Protein AF-A0A0D1JZ69-F1 (afdb_monomer_lite)

Radius of gyration: 18.7 Å; chains: 1; bounding box: 44×33×64 Å

Secondary structure (DSSP, 8-state):
-PPPBTTHHHHHHHHHHHHHHHHHTGGGGTS---HHHHHHHHHHHHHHHHHHHHHHHHHHSSSSB--HHHHHHHHHHHHHHHHHHHH--B--SSSPBPPHHHHHTT--HHHHHHHHHHHHHHHHHHHHHHHHHHHHHHHHHHTTS-------

Organism: NCBI:txid280871

Sequence (152 aa):
MSTLPRDSAGQAMPLNILLVAWMAIGRGFFVPLGWIALFTVFFSPLLLACLLATTRMIRRLPGRDLTVGQTRAQVALWSAMFGFGLFAPDSGDGPPYPSILMKLLGEPSWSETVSGLLWLGCVIAGPIAWCVLFSKLTKGLAAVQPQYPPTG

Structure (mmCIF, N/CA/C/O backbone):
data_AF-A0A0D1JZ69-F1
#
_entry.id   AF-A0A0D1JZ69-F1
#
loop_
_atom_site.group_PDB
_atom_site.id
_atom_site.type_symbol
_atom_site.label_atom_id
_atom_site.label_alt_id
_atom_site.label_comp_id
_atom_site.label_asym_id
_atom_site.label_entity_id
_atom_site.label_seq_id
_atom_site.pdbx_PDB_ins_code
_atom_site.Cartn_x
_atom_site.Cartn_y
_atom_site.Cartn_z
_atom_site.occupancy
_atom_site.B_iso_or_equiv
_atom_site.auth_seq_id
_atom_site.auth_comp_id
_atom_site.auth_asym_id
_atom_site.auth_atom_id
_atom_site.pdbx_PDB_model_num
ATOM 1 N N . MET A 1 1 ? -8.194 -18.480 13.923 1.00 45.03 1 MET A N 1
ATOM 2 C CA . MET A 1 1 ? -8.222 -17.222 13.140 1.00 45.03 1 MET A CA 1
ATOM 3 C C . MET A 1 1 ? -7.430 -16.186 13.919 1.00 45.03 1 MET A C 1
ATOM 5 O O . MET A 1 1 ? -7.788 -15.934 15.058 1.00 45.03 1 MET A O 1
ATOM 9 N N . SER A 1 2 ? -6.330 -15.677 13.366 1.00 47.97 2 SER A N 1
ATOM 10 C CA . SER A 1 2 ? -5.373 -14.812 14.068 1.00 47.97 2 SER A CA 1
ATOM 11 C C . SER A 1 2 ? -5.907 -13.383 14.236 1.00 47.97 2 SER A C 1
ATOM 13 O O . SER A 1 2 ? -6.151 -12.678 13.258 1.00 47.97 2 SER A O 1
ATOM 15 N N . THR A 1 3 ? -6.110 -12.960 15.482 1.00 56.31 3 THR A N 1
ATOM 16 C CA . THR A 1 3 ? -6.283 -11.554 15.872 1.00 56.31 3 THR A CA 1
ATOM 17 C C . THR A 1 3 ? -4.900 -10.912 15.985 1.00 56.31 3 THR A C 1
ATOM 19 O O . THR A 1 3 ? -3.971 -11.539 16.488 1.00 56.31 3 THR A O 1
ATOM 22 N N . LEU A 1 4 ? -4.720 -9.692 15.465 1.00 57.78 4 LEU A N 1
ATOM 23 C CA . LEU A 1 4 ? -3.452 -8.971 15.634 1.00 57.78 4 LEU A CA 1
ATOM 24 C C . LEU A 1 4 ? -3.401 -8.356 17.046 1.00 57.78 4 LEU A C 1
ATOM 26 O O . LEU A 1 4 ? -4.319 -7.595 17.382 1.00 57.78 4 LEU A O 1
ATOM 30 N N . PRO A 1 5 ? -2.350 -8.637 17.841 1.00 61.75 5 PRO A N 1
ATOM 31 C CA . PRO A 1 5 ? -2.129 -7.981 19.126 1.00 61.75 5 PRO A CA 1
ATOM 32 C C . PRO A 1 5 ? -2.069 -6.455 18.975 1.00 61.75 5 PRO A C 1
ATOM 34 O O . PRO A 1 5 ? -1.544 -5.938 17.988 1.00 61.75 5 PRO A O 1
ATOM 37 N N . ARG A 1 6 ? -2.549 -5.690 19.962 1.00 59.97 6 ARG A N 1
ATOM 38 C CA . ARG A 1 6 ? -2.453 -4.213 19.951 1.00 59.97 6 ARG A CA 1
ATOM 39 C C . ARG A 1 6 ? -1.014 -3.697 19.856 1.00 59.97 6 ARG A C 1
ATOM 41 O O . ARG A 1 6 ? -0.804 -2.629 19.284 1.00 59.97 6 ARG A O 1
ATOM 48 N N . ASP A 1 7 ? -0.027 -4.459 20.319 1.00 59.12 7 ASP A N 1
ATOM 49 C CA . ASP A 1 7 ? 1.396 -4.121 20.165 1.00 59.12 7 ASP A CA 1
ATOM 50 C C . ASP A 1 7 ? 1.827 -4.091 18.687 1.00 59.12 7 ASP A C 1
ATOM 52 O O . ASP A 1 7 ? 2.671 -3.285 18.284 1.00 59.12 7 ASP A O 1
ATOM 56 N N . SER A 1 8 ? 1.143 -4.853 17.827 1.00 58.75 8 SER A N 1
ATOM 57 C CA . SER A 1 8 ? 1.294 -4.785 16.371 1.00 58.75 8 SER A CA 1
ATOM 58 C C . SER A 1 8 ? 0.820 -3.449 15.791 1.00 58.75 8 SER A C 1
ATOM 60 O O . SER A 1 8 ? 1.252 -3.074 14.707 1.00 58.75 8 SER A O 1
ATOM 62 N N . ALA A 1 9 ? -0.013 -2.670 16.495 1.00 57.00 9 ALA A N 1
ATOM 63 C CA . ALA A 1 9 ? -0.360 -1.303 16.089 1.00 57.00 9 ALA A CA 1
ATOM 64 C C . ALA A 1 9 ? 0.808 -0.315 16.289 1.00 57.00 9 ALA A C 1
ATOM 66 O O . ALA A 1 9 ? 0.863 0.735 15.642 1.00 57.00 9 ALA A O 1
ATOM 67 N N . GLY A 1 10 ? 1.762 -0.643 17.169 1.00 59.03 10 GLY A N 1
ATOM 68 C CA . GLY A 1 10 ? 3.065 0.020 17.233 1.00 59.03 10 GLY A CA 1
ATOM 69 C C . GLY A 1 10 ? 3.885 -0.236 15.967 1.00 59.03 10 GLY A C 1
ATOM 70 O O . GLY A 1 10 ? 4.449 0.701 15.410 1.00 59.03 10 GLY A O 1
ATOM 71 N N . GLN A 1 11 ? 3.850 -1.475 15.464 1.00 65.62 11 GLN A N 1
ATOM 72 C CA . GLN A 1 11 ? 4.507 -1.912 14.222 1.00 65.62 11 GLN A CA 1
ATOM 73 C C . GLN A 1 11 ? 3.754 -1.505 12.942 1.00 65.62 11 GLN A C 1
ATOM 75 O O . GLN A 1 11 ? 4.354 -1.393 11.876 1.00 65.62 11 GLN A O 1
ATOM 80 N N . ALA A 1 12 ? 2.457 -1.209 13.035 1.00 73.44 12 ALA A N 1
ATOM 81 C CA . ALA A 1 12 ? 1.661 -0.723 11.913 1.00 73.44 12 ALA A CA 1
ATOM 82 C C . ALA A 1 12 ? 2.164 0.631 11.393 1.00 73.44 12 ALA A C 1
ATOM 84 O O . ALA A 1 12 ? 2.094 0.893 10.200 1.00 73.44 12 ALA A O 1
ATOM 85 N N . MET A 1 13 ? 2.700 1.483 12.272 1.00 79.06 13 MET A N 1
ATOM 86 C CA . MET A 1 13 ? 3.212 2.802 11.899 1.00 79.06 13 MET A CA 1
ATOM 87 C C . MET A 1 13 ? 4.450 2.739 10.983 1.00 79.06 13 MET A C 1
ATOM 89 O O . MET A 1 13 ? 4.398 3.335 9.907 1.00 79.06 13 MET A O 1
ATOM 93 N N . PRO A 1 14 ? 5.540 2.024 11.336 1.00 84.38 14 PRO A N 1
ATOM 94 C CA . PRO A 1 14 ? 6.675 1.875 10.429 1.00 84.38 14 PRO A CA 1
ATOM 95 C C . PRO A 1 14 ? 6.286 1.146 9.140 1.00 84.38 14 PRO A C 1
ATOM 97 O O . PRO A 1 14 ? 6.752 1.540 8.076 1.00 84.38 14 PRO A O 1
ATOM 100 N N . LEU A 1 15 ? 5.379 0.161 9.197 1.00 87.94 15 LEU A N 1
ATOM 101 C CA . LEU A 1 15 ? 4.884 -0.508 7.992 1.00 87.94 15 LEU A CA 1
ATOM 102 C C . LEU A 1 15 ? 4.093 0.444 7.079 1.00 87.94 15 LEU A C 1
ATOM 104 O O . LEU A 1 15 ? 4.295 0.434 5.871 1.00 87.94 15 LEU A O 1
ATOM 108 N N . ASN A 1 16 ? 3.241 1.307 7.637 1.00 89.62 16 ASN A N 1
ATOM 109 C CA . ASN A 1 16 ? 2.519 2.333 6.880 1.00 89.62 16 ASN A CA 1
ATOM 110 C C . ASN A 1 16 ? 3.487 3.297 6.184 1.00 89.62 16 ASN A C 1
ATOM 112 O O . ASN A 1 16 ? 3.322 3.565 4.999 1.00 89.62 16 ASN A O 1
ATOM 116 N N . ILE A 1 17 ? 4.504 3.791 6.900 1.00 88.88 17 ILE A N 1
ATOM 117 C CA . ILE A 1 17 ? 5.533 4.671 6.324 1.00 88.88 17 ILE A CA 1
ATOM 118 C C . ILE A 1 17 ? 6.267 3.948 5.193 1.00 88.88 17 ILE A C 1
ATOM 120 O O . ILE A 1 17 ? 6.413 4.506 4.109 1.00 88.88 17 ILE A O 1
ATOM 124 N N . LEU A 1 18 ? 6.681 2.701 5.429 1.00 92.12 18 LEU A N 1
ATOM 125 C CA . LEU A 1 18 ? 7.376 1.885 4.440 1.00 92.12 18 LEU A CA 1
ATOM 126 C C . LEU A 1 18 ? 6.521 1.665 3.188 1.00 92.12 18 LEU A C 1
ATOM 128 O O . LEU A 1 18 ? 7.028 1.801 2.082 1.00 92.12 18 LEU A O 1
ATOM 132 N N . LEU A 1 19 ? 5.230 1.368 3.345 1.00 90.81 19 LEU A N 1
ATOM 133 C CA . LEU A 1 19 ? 4.314 1.155 2.226 1.00 90.81 19 LEU A CA 1
ATOM 134 C C . LEU A 1 19 ? 4.019 2.448 1.457 1.00 90.81 19 LEU A C 1
ATOM 136 O O . LEU A 1 19 ? 3.910 2.412 0.235 1.00 90.81 19 LEU A O 1
ATOM 140 N N . VAL A 1 20 ? 3.935 3.597 2.133 1.00 91.25 20 VAL A N 1
ATOM 141 C CA . VAL A 1 20 ? 3.813 4.886 1.434 1.00 91.25 20 VAL A CA 1
ATOM 142 C C . VAL A 1 20 ? 5.099 5.213 0.675 1.00 91.25 20 VAL A C 1
ATOM 144 O O . VAL A 1 20 ? 5.034 5.589 -0.493 1.00 91.25 20 VAL A O 1
ATOM 147 N N . ALA A 1 21 ? 6.266 5.016 1.293 1.00 90.75 21 ALA A N 1
ATOM 148 C CA . ALA A 1 21 ? 7.553 5.189 0.624 1.00 90.75 21 ALA A CA 1
ATOM 149 C C . ALA A 1 21 ? 7.697 4.235 -0.575 1.00 90.75 21 ALA A C 1
ATOM 151 O O . ALA A 1 21 ? 8.153 4.647 -1.640 1.00 90.75 21 ALA A O 1
ATOM 152 N N . TRP A 1 22 ? 7.240 2.988 -0.432 1.00 93.25 22 TRP A N 1
ATOM 153 C CA . TRP A 1 22 ? 7.180 1.992 -1.501 1.00 93.25 22 TRP A CA 1
ATOM 154 C C . TRP A 1 22 ? 6.369 2.483 -2.704 1.00 93.25 22 TRP A C 1
ATOM 156 O O . TRP A 1 22 ? 6.868 2.458 -3.829 1.00 93.25 22 TRP A O 1
ATOM 166 N N . MET A 1 23 ? 5.153 2.982 -2.464 1.00 89.62 23 MET A N 1
ATOM 167 C CA . MET A 1 23 ? 4.283 3.516 -3.516 1.00 89.62 23 MET A CA 1
ATOM 168 C C . MET A 1 23 ? 4.878 4.759 -4.187 1.00 89.62 23 MET A C 1
ATOM 170 O O . MET A 1 23 ? 4.818 4.884 -5.407 1.00 89.62 23 MET A O 1
ATOM 174 N N . ALA A 1 24 ? 5.427 5.680 -3.391 1.00 87.00 24 ALA A N 1
ATOM 175 C CA . ALA A 1 24 ? 5.889 6.978 -3.871 1.00 87.00 24 ALA A CA 1
ATOM 176 C C . ALA A 1 24 ? 7.193 6.881 -4.671 1.00 87.00 24 ALA A C 1
ATOM 178 O O . ALA A 1 24 ? 7.285 7.421 -5.770 1.00 87.00 24 ALA A O 1
ATOM 179 N N . ILE A 1 25 ? 8.196 6.196 -4.117 1.00 84.94 25 ILE A N 1
ATOM 180 C CA . ILE A 1 25 ? 9.554 6.158 -4.679 1.00 84.94 25 ILE A CA 1
ATOM 181 C C . ILE A 1 25 ? 10.135 4.747 -4.774 1.00 84.94 25 ILE A C 1
ATOM 183 O O . ILE A 1 25 ? 11.042 4.523 -5.569 1.00 84.94 25 ILE A O 1
ATOM 187 N N . GLY A 1 26 ? 9.623 3.774 -4.013 1.00 83.81 26 GLY A N 1
ATOM 188 C CA . GLY A 1 26 ? 10.201 2.428 -3.945 1.00 83.81 26 GLY A CA 1
ATOM 189 C C . GLY A 1 26 ? 10.171 1.668 -5.271 1.00 83.81 26 GLY A C 1
ATOM 190 O O . GLY A 1 26 ? 11.092 0.912 -5.571 1.00 83.81 26 GLY A O 1
ATOM 191 N N . ARG A 1 27 ? 9.179 1.926 -6.124 1.00 83.50 27 ARG A N 1
ATOM 192 C CA . ARG A 1 27 ? 9.167 1.359 -7.480 1.00 83.50 27 ARG A CA 1
ATOM 193 C C . ARG A 1 27 ? 10.284 1.899 -8.382 1.00 83.50 27 ARG A C 1
ATOM 195 O O . ARG A 1 27 ? 10.710 1.200 -9.296 1.00 83.50 27 ARG A O 1
ATOM 202 N N . GLY A 1 28 ? 10.820 3.080 -8.066 1.00 83.81 28 GLY A N 1
ATOM 203 C CA . GLY A 1 28 ? 11.909 3.731 -8.797 1.00 83.81 28 GLY A CA 1
ATOM 204 C C . GLY A 1 28 ? 13.220 2.946 -8.794 1.00 83.81 28 GLY A C 1
ATOM 205 O O . GLY A 1 28 ? 14.042 3.121 -9.685 1.00 83.81 28 GLY A O 1
ATOM 206 N N . PHE A 1 29 ? 13.400 2.033 -7.832 1.00 86.19 29 PHE A N 1
ATOM 207 C CA . PHE A 1 29 ? 14.546 1.119 -7.805 1.00 86.19 29 PHE A CA 1
ATOM 208 C C . PHE A 1 29 ? 14.495 0.050 -8.907 1.00 86.19 29 PHE A C 1
ATOM 210 O O . PHE A 1 29 ? 15.523 -0.537 -9.233 1.00 86.19 29 PHE A O 1
ATOM 217 N N . PHE A 1 30 ? 13.317 -0.214 -9.477 1.00 84.88 30 PHE A N 1
ATOM 218 C CA . PHE A 1 30 ? 13.098 -1.294 -10.442 1.00 84.88 30 PHE A CA 1
ATOM 219 C C . PHE A 1 30 ? 12.669 -0.771 -11.812 1.00 84.88 30 PHE A C 1
ATOM 221 O O . PHE A 1 30 ? 13.047 -1.337 -12.841 1.00 84.88 30 PHE A O 1
ATOM 228 N N . VAL A 1 31 ? 11.874 0.298 -11.846 1.00 84.25 31 VAL A N 1
ATOM 229 C CA . VAL A 1 31 ? 11.275 0.860 -13.062 1.00 84.25 31 VAL A CA 1
ATOM 230 C C . VAL A 1 31 ? 11.425 2.383 -13.091 1.00 84.25 31 VAL A C 1
ATOM 232 O O . VAL A 1 31 ? 11.432 3.002 -12.027 1.00 84.25 31 VAL A O 1
ATOM 235 N N . PRO A 1 32 ? 11.547 3.006 -14.279 1.00 85.88 32 PRO A N 1
ATOM 236 C CA . PRO A 1 32 ? 11.540 4.461 -14.391 1.00 85.88 32 PRO A CA 1
ATOM 237 C C . PRO A 1 32 ? 10.272 5.073 -13.783 1.00 85.88 32 PRO A C 1
ATOM 239 O O . PRO A 1 32 ? 9.183 4.509 -13.892 1.00 85.88 32 PRO A O 1
ATOM 242 N N . LEU A 1 33 ? 10.431 6.235 -13.148 1.00 86.00 33 LEU A N 1
ATOM 243 C CA . LEU A 1 33 ? 9.335 7.013 -12.576 1.00 86.00 33 LEU A CA 1
ATOM 244 C C . LEU A 1 33 ? 8.889 8.097 -13.563 1.00 86.00 33 LEU A C 1
ATOM 246 O O . LEU A 1 33 ? 9.709 8.735 -14.216 1.00 86.00 33 LEU A O 1
ATOM 250 N N . GLY A 1 34 ? 7.587 8.319 -13.625 1.00 86.19 34 GLY A N 1
ATOM 251 C CA . GLY A 1 34 ? 6.893 9.291 -14.454 1.00 86.19 34 GLY A CA 1
ATOM 252 C C . GLY A 1 34 ? 5.760 9.969 -13.681 1.00 86.19 34 GLY A C 1
ATOM 253 O O . GLY A 1 34 ? 5.828 10.160 -12.460 1.00 86.19 34 GLY A O 1
ATOM 254 N N . TRP A 1 35 ? 4.705 10.355 -14.392 1.00 87.69 35 TRP A N 1
ATOM 255 C CA . TRP A 1 35 ? 3.620 11.180 -13.867 1.00 87.69 35 TRP A CA 1
ATOM 256 C C . TRP A 1 35 ? 2.881 10.541 -12.687 1.00 87.69 35 TRP A C 1
ATOM 258 O O . TRP A 1 35 ? 2.549 11.236 -11.724 1.00 87.69 35 TRP A O 1
ATOM 268 N N . ILE A 1 36 ? 2.669 9.220 -12.696 1.00 85.25 36 ILE A N 1
ATOM 269 C CA . ILE A 1 36 ? 1.972 8.538 -11.594 1.00 85.25 36 ILE A CA 1
ATOM 270 C C . ILE A 1 36 ? 2.791 8.633 -10.301 1.00 85.25 36 ILE A C 1
ATOM 272 O O . ILE A 1 36 ? 2.215 8.762 -9.217 1.00 85.25 36 ILE A O 1
ATOM 276 N N . ALA A 1 37 ? 4.124 8.631 -10.392 1.00 86.31 37 ALA A N 1
ATOM 277 C CA . ALA A 1 37 ? 4.989 8.745 -9.223 1.00 86.31 37 ALA A CA 1
ATOM 278 C C . ALA A 1 37 ? 4.868 10.140 -8.612 1.00 86.31 37 ALA A C 1
ATOM 280 O O . ALA A 1 37 ? 4.702 10.271 -7.400 1.00 86.31 37 ALA A O 1
ATOM 281 N N . LEU A 1 38 ? 4.857 11.170 -9.462 1.00 87.62 38 LEU A N 1
ATOM 282 C CA . LEU A 1 38 ? 4.669 12.555 -9.047 1.00 87.62 38 LEU A CA 1
ATOM 283 C C . LEU A 1 38 ? 3.340 12.739 -8.303 1.00 87.62 38 LEU A C 1
ATOM 285 O O . LEU A 1 38 ? 3.334 13.237 -7.177 1.00 87.62 38 LEU A O 1
ATOM 289 N N . PHE A 1 39 ? 2.224 12.277 -8.881 1.00 87.50 39 PHE A N 1
ATOM 290 C CA . PHE A 1 39 ? 0.926 12.326 -8.202 1.00 87.50 39 PHE A CA 1
ATOM 291 C C . PHE A 1 39 ? 0.959 11.563 -6.878 1.00 87.50 39 PHE A C 1
ATOM 293 O O . PHE A 1 39 ? 0.494 12.070 -5.860 1.00 87.50 39 PHE A O 1
ATOM 300 N N . THR A 1 40 ? 1.564 10.376 -6.855 1.00 87.50 40 THR A N 1
ATOM 301 C CA . THR A 1 40 ? 1.671 9.573 -5.631 1.00 87.50 40 THR A CA 1
ATOM 302 C C . THR A 1 40 ? 2.458 10.304 -4.543 1.00 87.50 40 THR A C 1
ATOM 304 O O . THR A 1 40 ? 2.031 10.299 -3.392 1.00 87.50 40 THR A O 1
ATOM 307 N N . VAL A 1 41 ? 3.551 10.994 -4.884 1.00 89.81 41 VAL A N 1
ATOM 308 C CA . VAL A 1 41 ? 4.308 11.838 -3.945 1.00 89.81 41 VAL A CA 1
ATOM 309 C C . VAL A 1 41 ? 3.438 12.976 -3.412 1.00 89.81 41 VAL A C 1
ATOM 311 O O . VAL A 1 41 ? 3.415 13.184 -2.201 1.00 89.81 41 VAL A O 1
ATOM 314 N N . P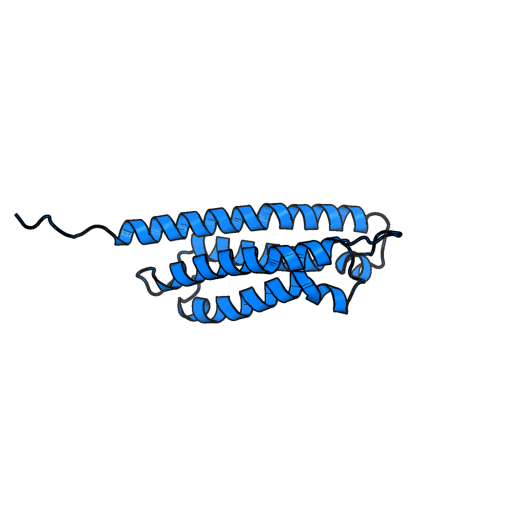HE A 1 42 ? 2.667 13.656 -4.264 1.00 90.56 42 PHE A N 1
ATOM 315 C CA . PHE A 1 42 ? 1.763 14.733 -3.839 1.00 90.56 42 PHE A CA 1
ATOM 316 C C . PHE A 1 42 ? 0.617 14.255 -2.940 1.00 90.56 42 PHE A C 1
ATOM 318 O O . PHE A 1 42 ? 0.275 14.937 -1.976 1.00 90.56 42 PHE A O 1
ATOM 325 N N . PHE A 1 43 ? 0.037 13.085 -3.213 1.00 87.88 43 PHE A N 1
ATOM 326 C CA . PHE A 1 43 ? -1.035 12.506 -2.394 1.00 87.88 43 PHE A CA 1
ATOM 327 C C . PHE A 1 43 ? -0.516 11.736 -1.171 1.00 87.88 43 PHE A C 1
ATOM 329 O O . PHE A 1 43 ? -1.285 11.465 -0.243 1.00 87.88 43 PHE A O 1
ATOM 336 N N . SER A 1 44 ? 0.781 11.422 -1.118 1.00 89.00 44 SER A N 1
ATOM 337 C CA . SER A 1 44 ? 1.398 10.691 -0.008 1.00 89.00 44 SER A CA 1
ATOM 338 C C . SER A 1 44 ? 1.168 11.324 1.372 1.00 89.00 44 SER A C 1
ATOM 340 O O . SER A 1 44 ? 0.859 10.561 2.290 1.00 89.00 44 SER A O 1
ATOM 342 N N . PRO A 1 45 ? 1.207 12.663 1.571 1.00 88.62 45 PRO A N 1
ATOM 343 C CA . PRO A 1 45 ? 0.971 13.266 2.880 1.00 88.62 45 PRO A CA 1
ATOM 344 C C . PRO A 1 45 ? -0.480 13.092 3.331 1.00 88.62 45 PRO A C 1
ATOM 346 O O . PRO A 1 45 ? -0.733 12.840 4.510 1.00 88.62 45 PRO A O 1
ATOM 349 N N . LEU A 1 46 ? -1.433 13.170 2.394 1.00 89.81 46 LEU A N 1
ATOM 350 C CA . LEU A 1 46 ? -2.849 12.930 2.668 1.00 89.81 46 LEU A CA 1
ATOM 351 C C . LEU A 1 46 ? -3.077 11.471 3.082 1.00 89.81 46 LEU A C 1
ATOM 353 O O . LEU A 1 46 ? -3.711 11.210 4.105 1.00 89.81 46 LEU A O 1
ATOM 357 N N . LEU A 1 47 ? -2.495 10.522 2.344 1.00 88.69 47 LEU A N 1
ATOM 358 C CA . LEU A 1 47 ? -2.552 9.101 2.687 1.00 88.69 47 LEU A CA 1
ATOM 359 C C . LEU A 1 47 ? -1.917 8.830 4.061 1.00 88.69 47 LEU A C 1
ATOM 361 O O . LEU A 1 47 ? -2.500 8.117 4.880 1.00 88.69 47 LEU A O 1
ATOM 365 N N . LEU A 1 48 ? -0.768 9.447 4.358 1.00 89.56 48 LEU A N 1
ATOM 366 C CA . LEU A 1 48 ? -0.109 9.339 5.660 1.00 89.56 48 LEU A CA 1
ATOM 367 C C . LEU A 1 48 ? -0.995 9.879 6.786 1.00 89.56 48 LEU A C 1
ATOM 369 O O . LEU A 1 48 ? -1.093 9.242 7.833 1.00 89.56 48 LEU A O 1
ATOM 373 N N . ALA A 1 49 ? -1.664 11.016 6.579 1.00 88.56 49 ALA A N 1
ATOM 374 C CA . ALA A 1 49 ? -2.593 11.593 7.547 1.00 88.56 49 ALA A CA 1
ATOM 375 C C . ALA A 1 49 ? -3.777 10.651 7.826 1.00 88.56 49 ALA A C 1
ATOM 377 O O . ALA A 1 49 ? -4.120 10.412 8.988 1.00 88.56 49 ALA A O 1
ATOM 378 N N . CYS A 1 50 ? -4.346 10.043 6.781 1.00 88.75 50 CYS A N 1
ATOM 379 C CA . CYS A 1 50 ? -5.403 9.037 6.885 1.00 88.75 50 CYS A CA 1
ATOM 380 C C . CYS A 1 50 ? -4.953 7.785 7.662 1.00 88.75 50 CYS A C 1
ATOM 382 O O . CYS A 1 50 ? -5.700 7.282 8.506 1.00 88.75 50 CYS A O 1
ATOM 384 N N . LEU A 1 51 ? -3.737 7.290 7.412 1.00 87.94 51 LEU A N 1
ATOM 385 C CA . LEU A 1 51 ? -3.152 6.137 8.112 1.00 87.94 51 LEU A CA 1
ATOM 386 C C . LEU A 1 51 ? -2.790 6.463 9.567 1.00 87.94 51 LEU A C 1
ATOM 388 O O . LEU A 1 51 ? -2.972 5.641 10.468 1.00 87.94 51 LEU A O 1
ATOM 392 N N . LEU A 1 52 ? -2.305 7.678 9.823 1.00 87.62 52 LEU A N 1
ATOM 393 C CA . LEU A 1 52 ? -2.051 8.198 11.164 1.00 87.62 52 LEU A CA 1
ATOM 394 C C . LEU A 1 52 ? -3.341 8.276 11.979 1.00 87.62 52 LEU A C 1
ATOM 396 O O . LEU A 1 52 ? -3.350 7.879 13.146 1.00 87.62 52 LEU A O 1
ATOM 400 N N . ALA A 1 53 ? -4.429 8.762 11.378 1.00 87.25 53 ALA A N 1
ATOM 401 C CA . ALA A 1 53 ? -5.729 8.855 12.028 1.00 87.25 53 ALA A CA 1
ATOM 402 C C . ALA A 1 53 ? -6.233 7.471 12.463 1.00 87.25 53 ALA A C 1
ATOM 404 O O . ALA A 1 53 ? -6.521 7.270 13.645 1.00 87.25 53 ALA A O 1
ATOM 405 N N . THR A 1 54 ? -6.252 6.489 11.556 1.00 85.62 54 THR A N 1
ATOM 406 C CA . THR A 1 54 ? -6.691 5.123 11.885 1.00 85.62 54 THR A CA 1
ATOM 407 C C . THR A 1 54 ? -5.761 4.450 12.895 1.00 85.62 54 THR A C 1
ATOM 409 O O . THR A 1 54 ? -6.243 3.840 13.847 1.00 85.62 54 THR A O 1
ATOM 412 N N . THR A 1 55 ? -4.441 4.642 12.793 1.00 85.56 55 THR A N 1
ATOM 413 C CA . THR A 1 55 ? -3.469 4.123 13.777 1.00 85.56 55 THR A CA 1
ATOM 414 C C . THR A 1 55 ? -3.705 4.707 15.173 1.00 85.56 55 THR A C 1
ATOM 416 O O . THR A 1 55 ? -3.685 3.982 16.170 1.00 85.56 55 THR A O 1
ATOM 419 N N . ARG A 1 56 ? -3.978 6.015 15.275 1.00 85.06 56 ARG A N 1
ATOM 420 C CA . ARG A 1 56 ? -4.323 6.666 16.549 1.00 85.06 56 ARG A CA 1
ATOM 421 C C . ARG A 1 56 ? -5.640 6.142 17.115 1.00 85.06 56 ARG A C 1
ATOM 423 O O . ARG A 1 56 ? -5.717 5.917 18.319 1.00 85.06 56 ARG A O 1
ATOM 430 N N . MET A 1 57 ? -6.650 5.920 16.274 1.00 83.62 57 MET A N 1
ATOM 431 C CA . MET A 1 57 ? -7.931 5.345 16.698 1.00 83.62 57 MET A CA 1
ATOM 432 C C . MET A 1 57 ? -7.760 3.920 17.232 1.00 83.62 57 MET A C 1
ATOM 434 O O . MET A 1 57 ? -8.267 3.627 18.310 1.00 83.62 57 MET A O 1
ATOM 438 N N . ILE A 1 58 ? -6.980 3.073 16.547 1.00 83.19 58 ILE A N 1
ATOM 439 C CA . ILE A 1 58 ? -6.622 1.720 17.010 1.00 83.19 58 ILE A CA 1
ATOM 440 C C . ILE A 1 58 ? -6.013 1.771 18.414 1.00 83.19 58 ILE A C 1
ATOM 442 O O . ILE A 1 58 ? -6.422 1.025 19.300 1.00 83.19 58 ILE A O 1
ATOM 446 N N . ARG A 1 59 ? -5.084 2.706 18.653 1.00 80.25 59 ARG A N 1
ATOM 447 C CA . ARG A 1 59 ? -4.457 2.893 19.969 1.00 80.25 59 ARG A CA 1
ATOM 448 C C . ARG A 1 59 ? -5.411 3.402 21.050 1.00 80.25 59 ARG A C 1
ATOM 450 O O . ARG A 1 59 ? -5.036 3.332 22.215 1.00 80.25 59 ARG A O 1
ATOM 457 N N . ARG A 1 60 ? -6.592 3.923 20.706 1.00 80.06 60 ARG A N 1
ATOM 458 C CA . ARG A 1 60 ? -7.594 4.438 21.657 1.00 80.06 60 ARG A CA 1
ATOM 459 C C . ARG A 1 60 ? -8.709 3.441 21.982 1.00 80.06 60 ARG A C 1
ATOM 461 O O . ARG A 1 60 ? -9.430 3.669 22.945 1.00 80.06 60 ARG A O 1
ATOM 468 N N . LEU A 1 61 ? -8.857 2.352 21.227 1.00 77.62 61 LEU A N 1
ATOM 469 C CA . LEU A 1 61 ? -9.873 1.338 21.518 1.00 77.62 61 LEU A CA 1
ATOM 470 C C . LEU A 1 61 ? -9.591 0.617 22.855 1.00 77.62 61 LEU A C 1
ATOM 472 O O . LEU A 1 61 ? -8.434 0.290 23.145 1.00 77.62 61 LEU A O 1
ATOM 476 N N . PRO A 1 62 ? -10.616 0.344 23.681 1.00 63.44 62 PRO A N 1
ATOM 477 C CA . PRO A 1 62 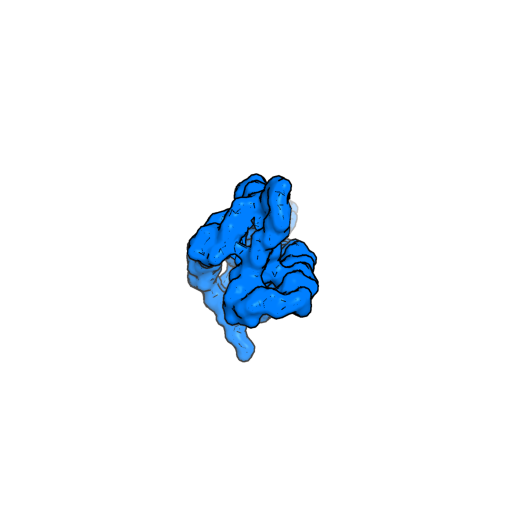? -10.497 -0.529 24.839 1.00 63.44 62 PRO A CA 1
ATOM 478 C C . PRO A 1 62 ? -10.498 -1.988 24.383 1.00 63.44 62 PRO A C 1
ATOM 480 O O . PRO A 1 62 ? -11.296 -2.398 23.544 1.00 63.44 62 PRO A O 1
ATOM 483 N N . GLY A 1 63 ? -9.559 -2.761 24.921 1.00 64.62 63 GLY A N 1
ATOM 484 C CA . GLY A 1 63 ? -9.274 -4.127 24.487 1.00 64.62 63 GLY A CA 1
ATOM 485 C C . GLY A 1 63 ? -7.794 -4.325 24.152 1.00 64.62 63 GLY A C 1
ATOM 486 O O . GLY A 1 63 ? -7.092 -3.387 23.758 1.00 64.62 63 GLY A O 1
ATOM 487 N N . ARG A 1 64 ? -7.304 -5.552 24.362 1.00 60.09 64 ARG A N 1
ATOM 488 C CA . ARG A 1 64 ? -5.920 -5.950 24.043 1.00 60.09 64 ARG A CA 1
ATOM 489 C C . ARG A 1 64 ? -5.719 -6.305 22.569 1.00 60.09 64 ARG A C 1
ATOM 491 O O . ARG A 1 64 ? -4.592 -6.193 22.103 1.00 60.09 64 ARG A O 1
ATOM 498 N N . ASP A 1 65 ? -6.786 -6.644 21.844 1.00 69.38 65 ASP A N 1
ATOM 499 C CA . ASP A 1 65 ? -6.702 -7.168 20.478 1.00 69.38 65 ASP A CA 1
ATOM 500 C C . ASP A 1 65 ? -7.641 -6.442 19.512 1.00 69.38 65 ASP A C 1
ATOM 502 O O . ASP A 1 65 ? -8.744 -6.020 19.870 1.00 69.38 65 ASP A O 1
ATOM 506 N N . LEU A 1 66 ? -7.204 -6.329 18.257 1.00 67.31 66 LEU A N 1
ATOM 507 C CA . LEU A 1 66 ? -8.056 -5.888 17.158 1.00 67.31 66 LEU A CA 1
ATOM 508 C C . LEU A 1 66 ? -9.095 -6.961 16.832 1.00 67.31 66 LEU A C 1
ATOM 510 O O . LEU A 1 66 ? -8.802 -8.158 16.803 1.00 67.31 66 LEU A O 1
ATOM 514 N N . THR A 1 67 ? -10.311 -6.530 16.499 1.00 78.00 67 THR A N 1
ATOM 515 C CA . THR A 1 67 ? -11.319 -7.464 15.986 1.00 78.00 67 THR A CA 1
ATOM 516 C C . THR A 1 67 ? -10.851 -8.058 14.655 1.00 78.00 67 THR A C 1
ATOM 518 O O . THR A 1 67 ? -10.227 -7.371 13.842 1.00 78.00 67 THR A O 1
ATOM 521 N N . VAL A 1 68 ? -11.234 -9.307 14.368 1.00 79.81 68 VAL A N 1
ATOM 522 C CA . VAL A 1 68 ? -10.907 -9.990 13.097 1.00 79.81 68 VAL A CA 1
ATOM 523 C C . VAL A 1 68 ? -11.280 -9.131 11.878 1.00 79.81 68 VAL A C 1
ATOM 525 O O . VAL A 1 68 ? -10.560 -9.101 10.883 1.00 79.81 68 VAL A O 1
ATOM 528 N N . GLY A 1 69 ? -12.383 -8.380 11.961 1.00 76.50 69 GLY A N 1
ATOM 529 C CA . GLY A 1 69 ? -12.815 -7.471 10.900 1.00 76.50 69 GLY A CA 1
ATOM 530 C C . GLY A 1 69 ? -11.910 -6.249 10.704 1.00 76.50 69 GLY A C 1
ATOM 531 O O . GLY A 1 69 ? -11.714 -5.836 9.565 1.00 76.50 69 GLY A O 1
ATOM 532 N N . GLN A 1 70 ? -11.358 -5.673 11.777 1.00 80.75 70 GLN A N 1
ATOM 533 C CA . GLN A 1 70 ? -10.392 -4.569 11.686 1.00 80.75 70 GLN A CA 1
ATOM 534 C C . GLN A 1 70 ? -9.044 -5.071 11.160 1.00 80.75 70 GLN A C 1
ATOM 536 O O . GLN A 1 70 ? -8.469 -4.442 10.278 1.00 80.75 70 GLN A O 1
ATOM 541 N N . THR A 1 71 ? -8.585 -6.238 11.624 1.00 84.25 71 THR A N 1
ATOM 542 C CA . THR A 1 71 ? -7.368 -6.887 11.116 1.00 84.25 71 THR A CA 1
ATOM 543 C C . THR A 1 71 ? -7.465 -7.169 9.619 1.00 84.25 71 THR A C 1
ATOM 545 O O . THR A 1 71 ? -6.565 -6.798 8.872 1.00 84.25 71 THR A O 1
ATOM 548 N N . ARG A 1 72 ? -8.572 -7.761 9.150 1.00 85.12 72 ARG A N 1
ATOM 549 C CA . ARG A 1 72 ? -8.776 -8.025 7.716 1.00 85.12 72 ARG A CA 1
ATOM 550 C C . ARG A 1 72 ? -8.783 -6.744 6.885 1.00 85.12 72 ARG A C 1
ATOM 552 O O . ARG A 1 72 ? -8.166 -6.722 5.828 1.00 85.12 72 ARG A O 1
ATOM 559 N N . ALA A 1 73 ? -9.439 -5.686 7.364 1.00 85.56 73 ALA A N 1
ATOM 560 C CA . ALA A 1 73 ? -9.464 -4.402 6.666 1.00 85.56 73 ALA A CA 1
ATOM 561 C C . ALA A 1 73 ? -8.071 -3.746 6.608 1.00 85.56 73 ALA A C 1
ATOM 563 O O . ALA A 1 73 ? -7.684 -3.231 5.564 1.00 85.56 73 ALA A O 1
ATOM 564 N N . GLN A 1 74 ? -7.293 -3.826 7.693 1.00 87.12 74 GLN A N 1
ATOM 565 C CA . GLN A 1 74 ? -5.917 -3.327 7.738 1.00 87.12 74 GLN A CA 1
ATOM 566 C C . GLN A 1 74 ? -5.001 -4.086 6.769 1.00 87.12 74 GLN A C 1
ATOM 568 O O . GLN A 1 74 ? -4.261 -3.467 6.011 1.00 87.12 74 GLN A O 1
ATOM 573 N N . VAL A 1 75 ? -5.071 -5.421 6.766 1.00 88.38 75 VAL A N 1
ATOM 574 C CA . VAL A 1 75 ? -4.276 -6.256 5.854 1.00 88.38 75 VAL A CA 1
ATOM 575 C C . VAL A 1 75 ? -4.672 -5.993 4.404 1.00 88.38 75 VAL A C 1
ATOM 577 O O . VAL A 1 75 ? -3.792 -5.813 3.574 1.00 88.38 75 VAL A O 1
ATOM 580 N N . ALA A 1 76 ? -5.970 -5.887 4.101 1.00 89.12 76 ALA A N 1
ATOM 581 C CA . ALA A 1 76 ? -6.439 -5.556 2.756 1.00 89.12 76 ALA A CA 1
ATOM 582 C C . ALA A 1 76 ? -5.915 -4.192 2.278 1.00 89.12 76 ALA A C 1
ATOM 584 O O . ALA A 1 76 ? -5.481 -4.071 1.134 1.00 89.12 76 ALA A O 1
ATOM 585 N N . LEU A 1 77 ? -5.898 -3.188 3.160 1.00 89.25 77 LEU A N 1
ATOM 586 C CA . LEU A 1 77 ? -5.328 -1.875 2.865 1.00 89.25 77 LEU A CA 1
ATOM 587 C C . LEU A 1 77 ? -3.827 -1.970 2.561 1.00 89.25 77 LEU A C 1
ATOM 589 O O . LEU A 1 77 ? -3.371 -1.428 1.558 1.00 89.25 77 LEU A O 1
ATOM 593 N N . TRP A 1 78 ? -3.065 -2.697 3.381 1.00 93.00 78 TRP A N 1
ATOM 594 C CA . TRP A 1 78 ? -1.637 -2.912 3.142 1.00 93.00 78 TRP A CA 1
ATOM 595 C C . TRP A 1 78 ? -1.359 -3.659 1.843 1.00 93.00 78 TRP A C 1
ATOM 597 O O . TRP A 1 78 ? -0.477 -3.257 1.088 1.00 93.00 78 TRP A O 1
ATOM 607 N N . SER A 1 79 ? -2.128 -4.708 1.553 1.00 92.38 79 SER A N 1
ATOM 608 C CA . SER A 1 79 ? -2.025 -5.449 0.299 1.00 92.38 79 SER A CA 1
ATOM 609 C C . SER A 1 79 ? -2.325 -4.560 -0.905 1.00 92.38 79 SER A C 1
ATOM 611 O O . SER A 1 79 ? -1.607 -4.640 -1.897 1.00 92.38 79 SER A O 1
ATOM 613 N N . ALA A 1 80 ? -3.323 -3.677 -0.812 1.00 90.94 80 ALA A N 1
ATOM 614 C CA . ALA A 1 80 ? -3.630 -2.717 -1.869 1.00 90.94 80 ALA A CA 1
ATOM 615 C C . ALA A 1 80 ? -2.497 -1.696 -2.067 1.00 90.94 80 ALA A C 1
ATOM 617 O O . ALA A 1 80 ? -2.110 -1.427 -3.198 1.00 90.94 80 ALA A O 1
ATOM 618 N N . MET A 1 81 ? -1.911 -1.167 -0.988 1.00 92.12 81 MET A N 1
ATOM 619 C CA . MET A 1 81 ? -0.761 -0.253 -1.071 1.00 92.12 81 MET A CA 1
ATOM 620 C C . MET A 1 81 ? 0.473 -0.930 -1.681 1.00 92.12 81 MET A C 1
ATOM 622 O O . MET A 1 81 ? 1.151 -0.362 -2.535 1.00 92.12 81 MET A O 1
ATOM 626 N N . PHE A 1 82 ? 0.758 -2.165 -1.269 1.00 92.94 82 PHE A N 1
ATOM 627 C CA . PHE A 1 82 ? 1.861 -2.941 -1.823 1.00 92.94 82 PHE A CA 1
ATOM 628 C C . PHE A 1 82 ? 1.640 -3.246 -3.310 1.00 92.94 82 PHE A C 1
ATOM 630 O O . PHE A 1 82 ? 2.513 -2.969 -4.136 1.00 92.94 82 PHE A O 1
ATOM 637 N N . GLY A 1 83 ? 0.451 -3.755 -3.649 1.00 89.81 83 GLY A N 1
ATOM 638 C CA . GLY A 1 83 ? 0.046 -4.065 -5.017 1.00 89.81 83 GLY A CA 1
ATOM 639 C C . GLY A 1 83 ? 0.050 -2.836 -5.920 1.00 89.81 83 GLY A C 1
ATOM 640 O O . GLY A 1 83 ? 0.497 -2.931 -7.056 1.00 89.81 83 GLY A O 1
ATOM 641 N N . PHE A 1 84 ? -0.328 -1.662 -5.405 1.00 91.19 84 PHE A N 1
ATOM 642 C CA . PHE A 1 84 ? -0.209 -0.409 -6.146 1.00 91.19 84 PHE A CA 1
ATOM 643 C C . PHE A 1 84 ? 1.227 -0.195 -6.632 1.00 91.19 84 PHE A C 1
ATOM 645 O O . PHE A 1 84 ? 1.430 -0.009 -7.823 1.00 91.19 84 PHE A O 1
ATOM 652 N N . GLY A 1 85 ? 2.229 -0.280 -5.751 1.00 87.75 85 GLY A N 1
ATOM 653 C CA . GLY A 1 85 ? 3.625 -0.083 -6.160 1.00 87.75 85 GLY A CA 1
ATOM 654 C C . GLY A 1 85 ? 4.156 -1.175 -7.100 1.00 87.75 85 GLY A C 1
ATOM 655 O O . GLY A 1 85 ? 5.005 -0.894 -7.941 1.00 87.75 85 GLY A O 1
ATOM 656 N N . LEU A 1 86 ? 3.633 -2.402 -6.995 1.00 90.94 86 LEU A N 1
ATOM 657 C CA . LEU A 1 86 ? 4.047 -3.539 -7.824 1.00 90.94 86 LEU A CA 1
ATOM 658 C C . LEU A 1 86 ? 3.452 -3.493 -9.241 1.00 90.94 86 LEU A C 1
ATOM 660 O O . LEU A 1 86 ? 4.130 -3.822 -10.216 1.00 90.94 86 LEU A O 1
ATOM 664 N N . PHE A 1 87 ? 2.180 -3.111 -9.343 1.00 90.06 87 PHE A N 1
ATOM 665 C CA . PHE A 1 87 ? 1.402 -3.190 -10.576 1.00 90.06 87 PHE A CA 1
ATOM 666 C C . PHE A 1 87 ? 1.285 -1.859 -11.304 1.00 90.06 87 PHE A C 1
ATOM 668 O O . PHE A 1 87 ? 0.944 -1.890 -12.479 1.00 90.06 87 PHE A O 1
ATOM 675 N N . ALA A 1 88 ? 1.568 -0.724 -10.652 1.00 85.44 88 ALA A N 1
ATOM 676 C CA . ALA A 1 88 ? 1.464 0.597 -11.265 1.00 85.44 88 ALA A CA 1
ATOM 677 C C . ALA A 1 88 ? 2.332 0.686 -12.527 1.00 85.44 88 ALA A C 1
ATOM 679 O O . ALA A 1 88 ? 3.564 0.755 -12.397 1.00 85.44 88 ALA A O 1
ATOM 680 N N . PRO A 1 89 ? 1.725 0.733 -13.730 1.00 83.38 89 PRO A N 1
ATOM 681 C CA . PRO A 1 89 ? 2.447 1.235 -14.882 1.00 83.38 89 PRO A CA 1
ATOM 682 C C . PRO A 1 89 ? 2.770 2.713 -14.634 1.00 83.38 89 PRO A C 1
ATOM 684 O O . PRO A 1 89 ? 2.210 3.358 -13.740 1.00 83.38 89 PRO A O 1
ATOM 687 N N . ASP A 1 90 ? 3.712 3.260 -15.384 1.00 82.69 90 ASP A N 1
ATOM 688 C CA . ASP A 1 90 ? 3.961 4.697 -15.366 1.00 82.69 90 ASP A CA 1
ATOM 689 C C . ASP A 1 90 ? 4.072 5.227 -16.784 1.00 82.69 90 ASP A C 1
ATOM 691 O O . ASP A 1 90 ? 4.202 4.472 -17.740 1.00 82.69 90 ASP A O 1
ATOM 695 N N . SER A 1 91 ? 4.021 6.537 -16.930 1.00 82.38 91 SER A N 1
ATOM 696 C CA . SER A 1 91 ? 4.208 7.195 -18.215 1.00 82.38 91 SER A CA 1
ATOM 697 C C . SER A 1 91 ? 4.807 8.571 -17.988 1.00 82.38 91 SER A C 1
ATOM 699 O O . SER A 1 91 ? 4.464 9.237 -17.012 1.00 82.38 91 SER A O 1
ATOM 701 N N . GLY A 1 92 ? 5.690 8.990 -18.887 1.00 79.44 92 GLY A N 1
ATOM 702 C CA . GLY A 1 92 ? 6.217 10.352 -18.957 1.00 79.44 92 GLY A CA 1
ATOM 703 C C . GLY A 1 92 ? 5.738 11.048 -20.229 1.00 79.44 92 GLY A C 1
ATOM 704 O O . GLY A 1 92 ? 4.628 10.806 -20.692 1.00 79.44 92 GLY A O 1
ATOM 705 N N . ASP A 1 93 ? 6.608 11.857 -20.828 1.00 78.62 93 ASP A N 1
ATOM 706 C CA . ASP A 1 93 ? 6.358 12.519 -22.121 1.00 78.62 93 ASP A CA 1
ATOM 707 C C . ASP A 1 93 ? 6.591 11.598 -23.338 1.00 78.62 93 ASP A C 1
ATOM 709 O O . ASP A 1 93 ? 6.514 12.029 -24.486 1.00 78.62 93 ASP A O 1
ATOM 713 N N . GLY A 1 94 ? 6.907 10.325 -23.092 1.00 74.62 94 GLY A N 1
ATOM 714 C CA . GLY A 1 94 ? 7.211 9.318 -24.105 1.00 74.62 94 GLY A CA 1
ATOM 715 C C . GLY A 1 94 ? 6.402 8.028 -23.927 1.00 74.62 94 GLY A C 1
ATOM 716 O O . GLY A 1 94 ? 5.372 8.032 -23.249 1.00 74.62 94 GLY A 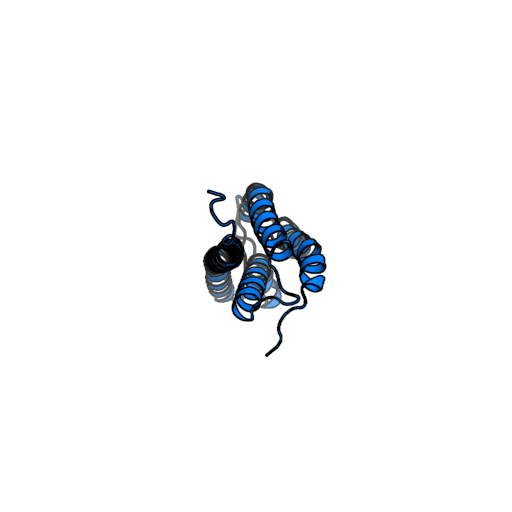O 1
ATOM 717 N N . PRO A 1 95 ? 6.860 6.911 -24.524 1.00 75.44 95 PRO A N 1
ATOM 718 C CA . PRO A 1 95 ? 6.216 5.608 -24.381 1.00 75.44 95 PRO A CA 1
ATOM 719 C C . PRO A 1 95 ? 6.029 5.208 -22.906 1.00 75.44 95 PRO A C 1
ATOM 721 O O . PRO A 1 95 ? 6.860 5.578 -22.069 1.00 75.44 95 PRO A O 1
ATOM 724 N N . PRO A 1 96 ? 4.963 4.456 -22.573 1.00 79.56 96 PRO A N 1
ATOM 725 C CA . PRO A 1 96 ? 4.690 4.040 -21.203 1.00 79.56 96 PRO A CA 1
ATOM 726 C C . PRO A 1 96 ? 5.841 3.206 -20.629 1.00 79.56 96 PRO A C 1
ATOM 728 O O . PRO A 1 96 ? 6.441 2.371 -21.306 1.00 79.56 96 PRO A O 1
ATOM 731 N N . TYR A 1 97 ? 6.147 3.443 -19.357 1.00 84.00 97 TYR A N 1
ATOM 732 C CA . TYR A 1 97 ? 7.132 2.690 -18.600 1.00 84.00 97 TYR A CA 1
ATOM 733 C C . TYR A 1 97 ? 6.495 1.420 -18.024 1.00 84.00 97 TYR A C 1
ATOM 735 O O . TYR A 1 97 ? 5.401 1.479 -17.447 1.00 84.00 97 TYR A O 1
ATOM 743 N N . PRO A 1 98 ? 7.181 0.268 -18.126 1.00 84.69 98 PRO A N 1
ATOM 744 C CA . PRO A 1 98 ? 6.663 -0.986 -17.602 1.00 84.69 98 PRO A CA 1
ATOM 745 C C . PRO A 1 98 ? 6.537 -0.931 -16.076 1.00 84.69 98 PRO A C 1
ATOM 747 O O . PRO A 1 98 ? 7.361 -0.324 -15.390 1.00 84.69 98 PRO A O 1
ATOM 750 N N . SER A 1 99 ? 5.525 -1.610 -15.536 1.00 86.44 99 SER A N 1
ATOM 751 C CA . SER A 1 99 ? 5.429 -1.879 -14.098 1.00 86.44 99 SER A CA 1
ATOM 752 C C . SER A 1 99 ? 6.481 -2.910 -13.661 1.00 86.44 99 SER A C 1
ATOM 754 O O . SER A 1 99 ? 7.100 -3.593 -14.485 1.00 86.44 99 SER A O 1
ATOM 756 N N . ILE A 1 100 ? 6.681 -3.072 -12.349 1.00 87.88 100 ILE A N 1
ATOM 757 C CA . ILE A 1 100 ? 7.610 -4.085 -11.821 1.00 87.88 100 ILE A CA 1
ATOM 758 C C . ILE A 1 100 ? 7.155 -5.487 -12.248 1.00 87.88 100 ILE A C 1
ATOM 760 O O . ILE A 1 100 ? 7.979 -6.304 -12.654 1.00 87.88 100 ILE A O 1
ATOM 764 N N . LEU A 1 101 ? 5.844 -5.753 -12.213 1.00 89.12 101 LEU A N 1
ATOM 765 C CA . LEU A 1 101 ? 5.281 -7.019 -12.680 1.00 89.12 101 LEU A CA 1
ATOM 766 C C . LEU A 1 101 ? 5.585 -7.267 -14.165 1.00 89.12 101 LEU A C 1
ATOM 768 O O . LEU A 1 101 ? 5.991 -8.371 -14.517 1.00 89.12 101 LEU A O 1
ATOM 772 N N . MET A 1 102 ? 5.430 -6.258 -15.026 1.00 86.12 102 MET A N 1
ATOM 773 C CA . MET A 1 102 ? 5.731 -6.389 -16.458 1.00 86.12 102 MET A CA 1
ATOM 774 C C . MET A 1 102 ? 7.199 -6.753 -16.685 1.00 86.12 102 MET A C 1
ATOM 776 O O . MET A 1 102 ? 7.481 -7.682 -17.440 1.00 86.12 102 MET A O 1
ATOM 780 N N . LYS A 1 103 ? 8.121 -6.102 -15.961 1.00 86.31 103 LYS A N 1
ATOM 781 C CA . LYS A 1 103 ? 9.549 -6.443 -16.011 1.00 86.31 103 LYS A CA 1
ATOM 782 C C . LYS A 1 103 ? 9.834 -7.869 -15.547 1.00 86.31 103 LYS A C 1
ATOM 784 O O . LYS A 1 103 ? 10.616 -8.569 -16.180 1.00 86.31 103 LYS A O 1
ATOM 789 N N . LEU A 1 104 ? 9.195 -8.315 -14.465 1.00 88.81 104 LEU A N 1
ATOM 790 C CA . LEU A 1 104 ? 9.358 -9.681 -13.954 1.00 88.81 104 LEU A CA 1
ATOM 791 C C . LEU A 1 104 ? 8.822 -10.743 -14.924 1.00 88.81 104 LEU A C 1
ATOM 793 O O . LEU A 1 104 ? 9.341 -11.855 -14.956 1.00 88.81 104 LEU A O 1
ATOM 797 N N . LEU A 1 105 ? 7.797 -10.407 -15.709 1.00 87.31 105 LEU A N 1
ATOM 798 C CA . LEU A 1 105 ? 7.188 -11.302 -16.694 1.00 87.31 105 LEU A CA 1
ATOM 799 C C . LEU A 1 105 ? 7.889 -11.287 -18.062 1.00 87.31 105 LEU A C 1
ATOM 801 O O . LEU A 1 105 ? 7.507 -12.071 -18.929 1.00 87.31 105 LEU A O 1
ATOM 805 N N . GLY A 1 106 ? 8.889 -10.425 -18.270 1.00 85.81 106 GLY A N 1
ATOM 806 C CA . GLY A 1 106 ? 9.573 -10.277 -19.559 1.00 85.81 106 GLY A CA 1
ATOM 807 C C . GLY A 1 106 ? 8.771 -9.496 -20.607 1.00 85.81 106 GLY A C 1
ATOM 808 O O . GLY A 1 106 ? 8.956 -9.716 -21.798 1.00 85.81 106 GLY A O 1
ATOM 809 N N . GLU A 1 107 ? 7.870 -8.615 -20.164 1.00 83.81 107 GLU A N 1
ATOM 810 C CA . GLU A 1 107 ? 7.120 -7.662 -20.998 1.00 83.81 107 GLU A CA 1
ATOM 811 C C . GLU A 1 107 ? 6.275 -8.273 -22.147 1.00 83.81 107 GLU A C 1
ATOM 813 O O . GLU A 1 107 ? 6.242 -7.729 -23.253 1.00 83.81 107 GLU A O 1
ATOM 818 N N . PRO A 1 108 ? 5.525 -9.377 -21.937 1.00 86.31 108 PRO A N 1
ATOM 819 C CA . PRO A 1 108 ? 4.613 -9.876 -22.960 1.00 86.31 108 PRO A CA 1
ATOM 820 C C . PRO A 1 108 ? 3.439 -8.902 -23.152 1.00 86.31 108 PRO A C 1
ATOM 822 O O . PRO A 1 108 ? 3.006 -8.249 -22.202 1.00 86.31 108 PRO A O 1
ATOM 825 N N . SER A 1 109 ? 2.857 -8.847 -24.353 1.00 84.62 109 SER A N 1
ATOM 826 C CA . SER A 1 109 ? 1.818 -7.864 -24.723 1.00 84.62 109 SER A CA 1
ATOM 827 C C . SER A 1 109 ? 0.581 -7.844 -23.812 1.00 84.62 109 SER A C 1
ATOM 829 O O . SER A 1 109 ? -0.051 -6.808 -23.646 1.00 84.62 109 SER A O 1
ATOM 831 N N . TRP A 1 110 ? 0.241 -8.965 -23.171 1.00 86.62 110 TRP A N 1
ATOM 832 C CA . TRP A 1 110 ? -0.878 -9.051 -22.226 1.00 86.62 110 TRP A CA 1
ATOM 833 C C . TRP A 1 110 ? -0.551 -8.505 -20.823 1.00 86.62 110 TRP A C 1
ATOM 835 O O . TRP A 1 110 ? -1.464 -8.205 -20.047 1.00 86.62 110 TRP A O 1
ATOM 845 N N . SER A 1 111 ? 0.735 -8.389 -20.468 1.00 87.06 111 SER A N 1
ATOM 846 C CA . SER A 1 111 ? 1.174 -7.996 -19.118 1.00 87.06 111 SER A CA 1
ATOM 847 C C . SER A 1 111 ? 0.828 -6.552 -18.774 1.00 87.06 111 SER A C 1
ATOM 849 O O . SER A 1 111 ? 0.598 -6.248 -17.600 1.00 87.06 111 SER A O 1
ATOM 851 N N . GLU A 1 112 ? 0.733 -5.683 -19.782 1.00 86.12 112 GLU A N 1
ATOM 852 C CA . GLU A 1 112 ? 0.287 -4.301 -19.627 1.00 86.12 112 GLU A CA 1
ATOM 853 C C . GLU A 1 112 ? -1.171 -4.253 -19.160 1.00 86.12 112 GLU A C 1
ATOM 855 O O . GLU A 1 112 ? -1.477 -3.647 -18.133 1.00 86.12 112 GLU A O 1
ATOM 860 N N . THR A 1 113 ? -2.064 -4.976 -19.845 1.00 88.69 113 THR A N 1
ATOM 861 C CA . THR A 1 113 ? -3.486 -5.044 -19.483 1.00 88.69 113 THR A CA 1
ATOM 862 C C . THR A 1 113 ? -3.679 -5.627 -18.087 1.00 88.69 113 THR A C 1
ATOM 864 O O . THR A 1 113 ? -4.428 -5.076 -17.281 1.00 88.69 113 THR A O 1
ATOM 867 N N . VAL A 1 114 ? -2.981 -6.722 -17.768 1.00 88.69 114 VAL A N 1
ATOM 868 C CA . VAL A 1 114 ? -3.076 -7.357 -16.446 1.00 88.69 114 VAL A CA 1
ATOM 869 C C . VAL A 1 114 ? -2.558 -6.431 -15.348 1.00 88.69 114 VAL A C 1
ATOM 871 O O . VAL A 1 114 ? -3.231 -6.266 -14.331 1.00 88.69 114 VAL A O 1
ATOM 874 N N . SER A 1 115 ? -1.410 -5.781 -15.555 1.00 88.69 115 SER A N 1
ATOM 875 C CA . SER A 1 115 ? -0.868 -4.817 -14.591 1.00 88.69 115 SER A CA 1
ATOM 876 C C . SER A 1 115 ? -1.810 -3.634 -14.390 1.00 88.69 115 SER A C 1
ATOM 878 O O . SER A 1 115 ? -2.081 -3.266 -13.251 1.00 88.69 115 SER A O 1
ATOM 880 N N . GLY A 1 116 ? -2.383 -3.095 -15.469 1.00 87.75 116 GLY A N 1
ATOM 881 C CA . GLY A 1 116 ? -3.356 -2.006 -15.402 1.00 87.75 116 GLY A CA 1
ATOM 882 C C . GLY A 1 116 ? -4.618 -2.380 -14.620 1.00 87.75 116 GLY A C 1
ATOM 883 O O . GLY A 1 116 ? -5.049 -1.622 -13.753 1.00 87.75 116 GLY A O 1
ATOM 884 N N . LEU A 1 117 ? -5.180 -3.571 -14.858 1.00 92.56 117 LEU A N 1
ATOM 885 C CA . LEU A 1 117 ? -6.357 -4.062 -14.131 1.00 92.56 117 LEU A CA 1
ATOM 886 C C . LEU A 1 117 ? -6.066 -4.298 -12.644 1.00 92.56 117 LEU A C 1
ATOM 888 O O . LEU A 1 117 ? -6.860 -3.904 -11.788 1.00 92.56 117 LEU A O 1
ATOM 892 N N . LEU A 1 118 ? -4.926 -4.912 -12.323 1.00 91.75 118 LEU A N 1
ATOM 893 C CA . LEU A 1 118 ? -4.510 -5.144 -10.938 1.00 91.75 118 LEU A CA 1
ATOM 894 C C . LEU A 1 118 ? -4.220 -3.829 -10.207 1.00 91.75 118 LEU A C 1
ATOM 896 O O . LEU A 1 118 ? -4.604 -3.669 -9.045 1.00 91.75 118 LEU A O 1
ATOM 900 N N . TRP A 1 119 ? -3.590 -2.873 -10.890 1.00 91.94 119 TRP A N 1
ATOM 901 C CA . TRP A 1 119 ? -3.347 -1.536 -10.366 1.00 91.94 119 TRP A CA 1
ATOM 902 C C . TRP A 1 119 ? -4.655 -0.793 -10.089 1.00 91.94 119 TRP A C 1
ATOM 904 O O . TRP A 1 119 ? -4.847 -0.306 -8.975 1.00 91.94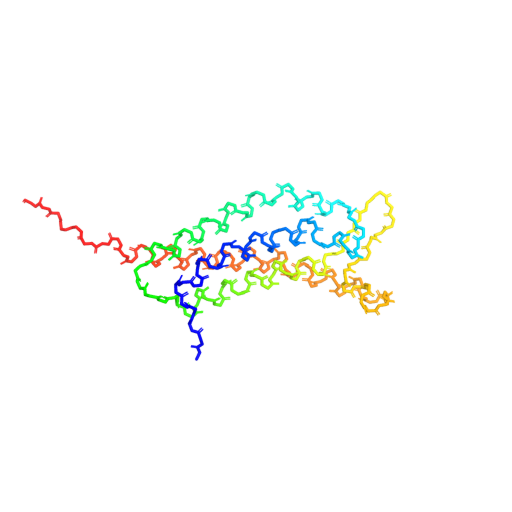 119 TRP A O 1
ATOM 914 N N . LEU A 1 120 ? -5.594 -0.782 -11.042 1.00 90.75 120 LEU A N 1
ATOM 915 C CA . LEU A 1 120 ? -6.922 -0.193 -10.853 1.00 90.75 120 LEU A CA 1
ATOM 916 C C . LEU A 1 120 ? -7.656 -0.845 -9.673 1.00 90.75 120 LEU A C 1
ATOM 918 O O . LEU A 1 120 ? -8.244 -0.155 -8.838 1.00 90.75 120 LEU A O 1
ATOM 922 N N . GLY A 1 121 ? -7.557 -2.172 -9.556 1.00 91.31 121 GLY A N 1
ATOM 923 C CA . GLY A 1 121 ? -8.061 -2.918 -8.409 1.00 91.31 121 GLY A CA 1
ATOM 924 C C . GLY A 1 121 ? -7.480 -2.415 -7.087 1.00 91.31 121 GLY A C 1
ATOM 925 O O . GLY A 1 121 ? -8.232 -2.198 -6.142 1.00 91.31 121 GLY A O 1
ATOM 926 N N . CYS A 1 122 ? -6.173 -2.149 -7.020 1.00 90.75 122 CYS A N 1
ATOM 927 C CA . CYS A 1 122 ? -5.519 -1.591 -5.832 1.00 90.75 122 CYS A CA 1
ATOM 928 C C . CYS A 1 122 ? -5.981 -0.159 -5.518 1.00 90.75 122 CYS A C 1
ATOM 930 O O . CYS A 1 122 ? -6.247 0.155 -4.355 1.00 90.75 122 CYS A O 1
ATOM 932 N N . VAL A 1 123 ? -6.123 0.687 -6.544 1.00 88.44 123 VAL A N 1
ATOM 933 C CA . VAL A 1 123 ? -6.602 2.075 -6.417 1.00 88.44 123 VAL A CA 1
ATOM 934 C C . VAL A 1 123 ? -8.019 2.137 -5.850 1.00 88.44 123 VAL A C 1
ATOM 936 O O . VAL A 1 123 ? -8.320 3.050 -5.092 1.00 88.44 123 VAL A O 1
ATOM 939 N N . ILE A 1 124 ? -8.879 1.166 -6.168 1.00 91.75 124 ILE A N 1
ATOM 940 C CA . ILE A 1 124 ? -10.256 1.096 -5.656 1.00 91.75 124 ILE A CA 1
ATOM 941 C C . ILE A 1 124 ? -10.310 0.378 -4.299 1.00 91.75 124 ILE A C 1
ATOM 943 O O . ILE A 1 124 ? -10.955 0.847 -3.357 1.00 91.75 124 ILE A O 1
ATOM 947 N N . ALA A 1 125 ? -9.616 -0.754 -4.169 1.00 90.06 125 ALA A N 1
ATOM 948 C CA . ALA A 1 125 ? -9.632 -1.571 -2.960 1.00 90.06 125 ALA A CA 1
ATOM 949 C C . ALA A 1 125 ? -9.021 -0.843 -1.756 1.00 90.06 125 ALA A C 1
ATOM 951 O O . ALA A 1 125 ? -9.529 -0.998 -0.647 1.00 90.06 125 ALA A O 1
ATOM 952 N N . GLY A 1 126 ? -7.980 -0.027 -1.957 1.00 88.56 126 GLY A N 1
ATOM 953 C CA . GLY A 1 126 ? -7.339 0.752 -0.895 1.00 88.56 126 GLY A CA 1
ATOM 954 C C . GLY A 1 126 ? -8.315 1.693 -0.171 1.00 88.56 126 GLY A C 1
ATOM 955 O O . GLY A 1 126 ? -8.545 1.513 1.026 1.00 88.56 126 GLY A O 1
ATOM 956 N N . PRO A 1 127 ? -8.948 2.656 -0.865 1.00 89.50 127 PRO A N 1
ATOM 957 C CA . PRO A 1 127 ? -9.958 3.540 -0.287 1.00 89.50 127 PRO A CA 1
ATOM 958 C C . PRO A 1 127 ? -11.129 2.791 0.351 1.00 89.50 127 PRO A C 1
ATOM 960 O O . PRO A 1 127 ? -11.533 3.137 1.460 1.00 89.50 127 PRO A O 1
ATOM 963 N N . ILE A 1 128 ? -11.643 1.730 -0.285 1.00 90.88 128 ILE A N 1
ATOM 964 C CA . ILE A 1 128 ? -12.728 0.917 0.289 1.00 90.88 128 ILE A CA 1
ATOM 965 C C . ILE A 1 128 ? -12.278 0.270 1.603 1.00 90.88 128 ILE A C 1
ATOM 967 O O . ILE A 1 128 ? -12.978 0.372 2.614 1.00 90.88 128 ILE A O 1
ATOM 971 N N . ALA A 1 129 ? -11.102 -0.361 1.620 1.00 89.88 129 ALA A N 1
ATOM 972 C CA . ALA A 1 129 ? -10.544 -0.984 2.815 1.00 89.88 129 ALA A CA 1
ATOM 973 C C . ALA A 1 129 ? -10.323 0.046 3.930 1.00 89.88 129 ALA A C 1
ATOM 975 O O . ALA A 1 129 ? -10.671 -0.216 5.085 1.00 89.88 129 ALA A O 1
ATOM 976 N N . TRP A 1 130 ? -9.827 1.239 3.588 1.00 90.94 130 TRP A N 1
ATOM 977 C CA . TRP A 1 130 ? -9.672 2.342 4.533 1.00 90.94 130 TRP A CA 1
ATOM 978 C C . TRP A 1 130 ? -11.020 2.820 5.089 1.00 90.94 130 TRP A C 1
ATOM 980 O O . TRP A 1 130 ? -11.161 2.927 6.305 1.00 90.94 130 TRP A O 1
ATOM 990 N N . CYS A 1 131 ? -12.041 3.022 4.251 1.00 90.81 131 CYS A N 1
ATOM 991 C CA . CYS A 1 131 ? -13.387 3.415 4.682 1.00 90.81 131 CYS A CA 1
ATOM 992 C C . CYS A 1 131 ? -14.031 2.374 5.609 1.00 90.81 131 CYS A C 1
ATOM 994 O O . CYS A 1 131 ? -14.650 2.726 6.620 1.00 90.81 131 CYS A O 1
ATOM 996 N N . VAL A 1 132 ? -13.871 1.084 5.296 1.00 89.88 132 VAL A N 1
ATOM 997 C CA . VAL A 1 132 ? -14.350 -0.025 6.134 1.00 89.88 132 VAL A CA 1
ATOM 998 C C . VAL A 1 132 ? -13.624 -0.035 7.477 1.00 89.88 132 VAL A C 1
ATOM 1000 O O . VAL A 1 132 ? -14.271 -0.157 8.522 1.00 89.88 132 VAL A O 1
ATOM 1003 N N . LEU A 1 133 ? -12.297 0.110 7.465 1.00 88.12 133 LEU A N 1
ATOM 1004 C CA . LEU A 1 133 ? -11.484 0.185 8.674 1.00 88.12 133 LEU A CA 1
ATOM 1005 C C . LEU A 1 133 ? -11.906 1.379 9.533 1.00 88.12 133 LEU A C 1
ATOM 1007 O O . LEU A 1 133 ? -12.242 1.197 10.701 1.00 88.12 133 LEU A O 1
ATOM 1011 N N . PHE A 1 134 ? -11.954 2.575 8.948 1.00 88.94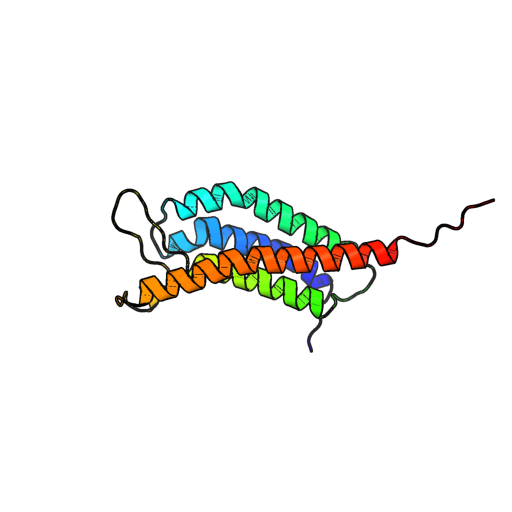 134 PHE A N 1
ATOM 1012 C CA . PHE A 1 134 ? -12.345 3.809 9.618 1.00 88.94 134 PHE A CA 1
ATOM 1013 C C . PHE A 1 134 ? -13.733 3.675 10.247 1.00 88.94 134 PHE A C 1
ATOM 1015 O O . PHE A 1 134 ? -13.883 3.881 11.447 1.00 88.94 134 PHE A O 1
ATOM 1022 N N . SER A 1 135 ? -14.726 3.200 9.491 1.00 88.00 135 SER A N 1
ATOM 1023 C CA . SER A 1 135 ? -16.090 2.988 9.991 1.00 88.00 135 SER A CA 1
ATOM 1024 C C . SER A 1 135 ? -16.143 2.021 11.177 1.00 88.00 135 SER A C 1
ATOM 1026 O O . SER A 1 135 ? -16.859 2.264 12.151 1.00 88.00 135 SER A O 1
ATOM 1028 N N . LYS A 1 136 ? -15.383 0.918 11.127 1.00 86.12 136 LYS A N 1
ATOM 1029 C CA . LYS A 1 136 ? -15.297 -0.049 12.235 1.00 86.12 136 LYS A CA 1
ATOM 1030 C C . LYS A 1 136 ? -14.612 0.546 13.463 1.00 86.12 136 LYS A C 1
ATOM 1032 O O . LYS A 1 136 ? -15.041 0.264 14.579 1.00 86.12 136 LYS A O 1
ATOM 1037 N N . LEU A 1 137 ? -13.566 1.349 13.278 1.00 86.06 137 LEU A N 1
ATOM 1038 C CA . LEU A 1 137 ? -12.870 2.027 14.372 1.00 86.06 137 LEU A CA 1
ATOM 1039 C C . LEU A 1 137 ? -13.760 3.097 15.016 1.00 86.06 137 LEU A C 1
ATOM 1041 O O . LEU A 1 137 ? -13.858 3.135 16.237 1.00 86.06 137 LEU A O 1
ATOM 1045 N N . THR A 1 138 ? -14.468 3.905 14.223 1.00 87.94 138 THR A N 1
ATOM 1046 C CA . THR A 1 138 ? -15.401 4.927 14.725 1.00 87.94 138 THR A CA 1
ATOM 1047 C C . THR A 1 138 ? -16.531 4.294 15.529 1.00 87.94 138 THR A C 1
ATOM 1049 O O . THR A 1 138 ? -16.789 4.722 16.648 1.00 87.94 138 THR A O 1
ATOM 1052 N N . LYS A 1 139 ? -17.161 3.227 15.014 1.00 85.81 139 LYS A N 1
ATOM 1053 C CA . LYS A 1 139 ? -18.195 2.478 15.752 1.00 85.81 139 LYS A CA 1
ATOM 1054 C C . LYS A 1 139 ? -17.650 1.883 17.050 1.00 85.81 139 LYS A C 1
ATOM 1056 O O . LYS A 1 139 ? -18.307 1.962 18.082 1.00 85.81 139 LYS A O 1
ATOM 1061 N N . GLY A 1 140 ? -16.443 1.323 16.995 1.00 82.56 140 GLY A N 1
ATOM 1062 C CA . GLY A 1 140 ? -15.777 0.762 18.162 1.00 82.56 140 GLY A CA 1
ATOM 1063 C C . GLY A 1 140 ? -15.430 1.810 19.219 1.00 82.56 140 G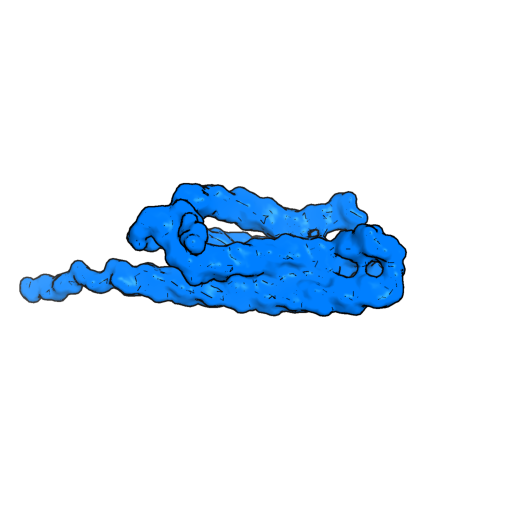LY A C 1
ATOM 1064 O O . GLY A 1 140 ? -15.515 1.493 20.391 1.00 82.56 140 GLY A O 1
ATOM 1065 N N . LEU A 1 141 ? -15.101 3.049 18.841 1.00 82.56 141 LEU A N 1
ATOM 1066 C CA . LEU A 1 141 ? -14.879 4.153 19.785 1.00 82.56 141 LEU A CA 1
ATOM 1067 C C . LEU A 1 141 ? -16.191 4.754 20.313 1.00 82.56 141 LEU A C 1
ATOM 1069 O O . LEU A 1 141 ? -16.272 5.092 21.488 1.00 82.56 141 LEU A O 1
ATOM 1073 N N . ALA A 1 142 ? -17.228 4.856 19.481 1.00 82.31 142 ALA A N 1
ATOM 1074 C CA . ALA A 1 142 ? -18.539 5.354 19.900 1.00 82.31 142 ALA A CA 1
ATOM 1075 C C . ALA A 1 142 ? -19.192 4.440 20.951 1.00 82.31 142 ALA A C 1
ATOM 1077 O O . ALA A 1 142 ? -19.771 4.930 21.915 1.00 82.31 142 ALA A O 1
ATOM 1078 N N . ALA A 1 143 ? -19.030 3.118 20.817 1.00 77.62 143 ALA A N 1
ATOM 1079 C CA . ALA A 1 143 ? -19.507 2.139 21.798 1.00 77.62 143 ALA A CA 1
ATOM 1080 C C . ALA A 1 143 ? -18.841 2.272 23.183 1.00 77.62 143 ALA A C 1
ATOM 1082 O O . ALA A 1 143 ? -19.362 1.768 24.170 1.00 77.62 143 ALA A O 1
ATOM 1083 N N . VAL A 1 144 ? -17.697 2.952 23.256 1.00 69.31 144 VAL A N 1
ATOM 1084 C CA . VAL A 1 144 ? -16.918 3.167 24.487 1.00 69.31 144 VAL A CA 1
ATOM 1085 C C . VAL A 1 144 ? -17.357 4.442 25.193 1.00 69.31 144 VAL A C 1
ATOM 1087 O O . VAL A 1 144 ? -17.123 4.597 26.386 1.00 69.31 144 VAL A O 1
ATOM 1090 N N . GLN A 1 145 ? -17.989 5.362 24.462 1.00 64.75 145 GLN A N 1
ATOM 1091 C CA . GLN A 1 145 ? -18.339 6.688 24.952 1.00 64.75 145 GLN A CA 1
ATOM 1092 C C . GLN A 1 145 ? -19.647 6.870 25.759 1.00 64.75 145 GLN A C 1
ATOM 1094 O O . GLN A 1 145 ? -19.888 8.021 26.113 1.00 64.75 145 GLN A O 1
ATOM 1099 N N . PRO A 1 146 ? -20.463 5.874 26.172 1.00 56.84 146 PRO A N 1
ATOM 1100 C CA . PRO A 1 146 ? -21.597 6.190 27.052 1.00 56.84 146 PRO A CA 1
ATOM 1101 C C . PRO A 1 146 ? -21.566 5.482 28.417 1.00 56.84 146 PRO A C 1
ATOM 1103 O O . PRO A 1 146 ? -22.008 4.346 28.492 1.00 56.84 146 PRO A O 1
ATOM 1106 N N . GLN A 1 147 ? -21.143 6.193 29.481 1.00 55.03 147 GLN A N 1
ATOM 1107 C CA . GLN A 1 147 ? -21.703 6.153 30.857 1.00 55.03 147 GLN A CA 1
ATOM 1108 C C . GLN A 1 147 ? -21.221 7.377 31.684 1.00 55.03 147 GLN A C 1
ATOM 1110 O O . GLN A 1 147 ? -20.458 7.235 32.633 1.00 55.03 147 GLN A O 1
ATOM 1115 N N . TYR A 1 148 ? -21.651 8.599 31.353 1.00 57.84 148 TYR A N 1
ATOM 1116 C CA . TYR A 1 148 ? -21.789 9.641 32.384 1.00 57.84 148 TYR A CA 1
ATOM 1117 C C . TYR A 1 148 ? -23.282 9.706 32.722 1.00 57.84 148 TYR A C 1
ATOM 1119 O O . TYR A 1 148 ? -24.061 10.079 31.840 1.00 57.84 148 TYR A O 1
ATOM 1127 N N . PRO A 1 149 ? -23.724 9.301 33.928 1.00 61.03 149 PRO A N 1
ATOM 1128 C CA . PRO A 1 149 ? -25.077 9.611 34.360 1.00 61.03 149 PRO A CA 1
ATOM 1129 C C . PRO A 1 149 ? -25.210 11.140 34.408 1.00 61.03 149 PRO A C 1
ATOM 1131 O O . PRO A 1 149 ? -24.272 11.796 34.872 1.00 61.03 149 PRO A O 1
ATOM 1134 N N . PRO A 1 150 ? -26.329 11.731 33.956 1.00 61.31 150 PRO A N 1
ATOM 1135 C CA . PRO A 1 150 ? -26.625 13.107 34.314 1.00 61.31 150 PRO A CA 1
ATOM 1136 C C . PRO A 1 150 ? -26.703 13.162 35.843 1.00 61.31 150 PRO A C 1
ATOM 1138 O O . PRO A 1 150 ? -27.589 12.561 36.447 1.00 61.31 150 PRO A O 1
ATOM 1141 N N . THR A 1 151 ? -25.725 13.808 36.473 1.00 65.00 151 THR A N 1
ATOM 1142 C CA . THR A 1 151 ? -25.797 14.164 37.890 1.00 65.00 151 THR A CA 1
ATOM 1143 C C . THR A 1 151 ? -26.928 15.173 38.030 1.00 65.00 151 THR A C 1
ATOM 1145 O O . THR A 1 151 ? -26.782 16.315 37.587 1.00 65.00 151 THR A O 1
ATOM 1148 N N . GLY A 1 152 ? -28.070 14.698 38.529 1.00 64.19 152 GLY A N 1
ATOM 1149 C CA . GLY A 1 152 ? -29.130 15.541 39.078 1.00 64.19 152 GLY A CA 1
ATOM 1150 C C . GLY A 1 152 ? -28.750 16.101 40.438 1.00 64.19 152 GLY A C 1
ATOM 1151 O O . GLY A 1 152 ? -27.808 15.554 41.059 1.00 64.19 152 GLY A O 1
#

Foldseek 3Di:
DDWDFLVCLVVLLVLQVVLLCLLQCVQVVQKPAADSNVVSVVCSVVSNVLSVVLSVLSVVFPDRTDDPQLVVLSVQLSVLSNLLSQLDWHDHPDDIMHGNQCVVVVNDPCSNVVSVVSNVVSVVSNVVSSVSNVVVSVVSVVVVPDDDDPDD

pLDDT: mean 82.3, std 10.7, range [45.03, 93.25]